Protein AF-A0A419YEW8-F1 (afdb_monomer_lite)

Foldseek 3Di:
DDPVVLLVQLLVLLVVLCVLVVDDFDDDDDVVQVVVCVVPPCSVSVVSSVRSLVVSLVVLVVDLVSLQVSVPSLLSSLLSDLDLPSSLSSLVSNCSNPNLVVLLVVLLCQLQPNDLSSNLSSVSNVVNSDDPDPVSVVSSLVSLVVSLVPDPDPVSVVSSVD

Radius of gyration: 16.02 Å; chains: 1; bounding box: 34×42×38 Å

Secondary structure (DSSP, 8-state):
--HHHHHHHHHHHHHHHHHHTT--------HHHHHHHTTSTTHHHHHHHHHHHHHHHHHHHH-HHHHHHTHHHHHHHHTT---SSTHHHHHHHHHHHH-HHHHHHHHHHHHHH--HHHHHHHHHHHTTS----HHHHHHHHHHHHHHHHH---HHHHHHHH-

pLDDT: mean 94.69, std 4.28, range [69.0, 98.62]

Sequence (162 aa):
MEQGARLDAQEAALDALLAGLGVEVDVPADERVTRLAEHAPGYEQYHRIGHKRQAAYRLLLADRAVARAHYGPALEALLADDDPSSPRWLVQALLAAGGRRRLQEELVAAVEDGGPLRQVCAVGAWRWADAPYGDLADRFLVARREAARRSGDAWARDRLAD

Structure (mmCIF, N/CA/C/O backbone):
data_AF-A0A419YEW8-F1
#
_entry.id   AF-A0A419YEW8-F1
#
loop_
_atom_site.group_PDB
_atom_site.id
_atom_site.type_symbol
_atom_site.label_atom_id
_atom_site.label_alt_id
_atom_site.label_comp_id
_atom_site.label_asym_id
_atom_site.label_entity_id
_atom_site.label_seq_id
_atom_site.pdbx_PDB_ins_code
_atom_site.Cartn_x
_atom_site.Cartn_y
_atom_site.Cartn_z
_atom_site.occupancy
_atom_site.B_iso_or_equiv
_atom_site.auth_seq_id
_atom_site.auth_comp_id
_atom_site.auth_asym_id
_atom_site.auth_atom_id
_atom_site.pdbx_PDB_model_num
ATOM 1 N N . MET A 1 1 ? 10.386 7.968 -11.467 1.00 87.81 1 MET A N 1
ATOM 2 C CA . MET A 1 1 ? 9.382 8.631 -10.613 1.00 87.81 1 MET A CA 1
ATOM 3 C C . MET A 1 1 ? 10.116 9.329 -9.486 1.00 87.81 1 MET A C 1
ATOM 5 O O . MET A 1 1 ? 11.055 8.750 -8.947 1.00 87.81 1 MET A O 1
ATOM 9 N N . GLU A 1 2 ? 9.743 10.559 -9.150 1.00 92.56 2 GLU A N 1
ATOM 10 C CA . GLU A 1 2 ? 10.393 11.319 -8.076 1.00 92.56 2 GLU A CA 1
ATOM 11 C C . GLU A 1 2 ? 9.962 10.823 -6.692 1.00 92.56 2 GLU A C 1
ATOM 13 O O . GLU A 1 2 ? 8.865 10.292 -6.534 1.00 92.56 2 GLU A O 1
ATOM 18 N N . GLN A 1 3 ? 10.826 10.974 -5.685 1.00 92.44 3 GLN A N 1
ATOM 19 C CA . GLN A 1 3 ? 10.541 10.516 -4.320 1.00 92.44 3 GLN A CA 1
ATOM 20 C C . GLN A 1 3 ? 9.331 11.224 -3.702 1.00 92.44 3 GLN A C 1
ATOM 22 O O . GLN A 1 3 ? 8.507 10.549 -3.093 1.00 92.44 3 GLN A O 1
ATOM 27 N N . GLY A 1 4 ? 9.198 12.541 -3.895 1.00 94.44 4 GLY A N 1
ATOM 28 C CA . GLY A 1 4 ? 8.056 13.308 -3.383 1.00 94.44 4 GLY A CA 1
ATOM 29 C C . GLY A 1 4 ? 6.723 12.754 -3.888 1.00 94.44 4 GLY A C 1
ATOM 30 O O . GLY A 1 4 ? 5.869 12.403 -3.089 1.00 94.44 4 GLY A O 1
ATOM 31 N N . ALA A 1 5 ? 6.610 12.510 -5.198 1.00 95.25 5 ALA A N 1
ATOM 32 C CA . ALA A 1 5 ? 5.402 11.936 -5.792 1.00 95.25 5 ALA A CA 1
ATOM 33 C C . ALA A 1 5 ? 5.030 10.552 -5.223 1.00 95.25 5 ALA A C 1
ATOM 35 O O . ALA A 1 5 ? 3.850 10.209 -5.155 1.00 95.25 5 ALA A O 1
ATOM 36 N N . ARG A 1 6 ? 6.020 9.746 -4.811 1.00 96.06 6 ARG A N 1
ATOM 37 C CA . ARG A 1 6 ? 5.764 8.453 -4.154 1.00 96.06 6 ARG A CA 1
ATOM 38 C C . ARG A 1 6 ? 5.244 8.637 -2.734 1.00 96.06 6 ARG A C 1
ATOM 40 O O . ARG A 1 6 ? 4.259 7.998 -2.377 1.00 96.06 6 ARG A O 1
ATOM 47 N N . LEU A 1 7 ? 5.860 9.533 -1.960 1.00 96.44 7 LEU A N 1
ATOM 48 C CA . LEU A 1 7 ? 5.399 9.861 -0.610 1.00 96.44 7 LEU A CA 1
ATOM 49 C C . LEU A 1 7 ? 3.985 10.458 -0.632 1.00 96.44 7 LEU A C 1
ATOM 51 O O . LEU A 1 7 ? 3.157 10.061 0.182 1.00 96.44 7 LEU A O 1
ATOM 55 N N . ASP A 1 8 ? 3.675 11.322 -1.600 1.00 97.69 8 ASP A N 1
ATOM 56 C CA . ASP A 1 8 ? 2.337 11.898 -1.769 1.00 97.69 8 ASP A CA 1
ATOM 57 C C . ASP A 1 8 ? 1.290 10.822 -2.074 1.00 97.69 8 ASP A C 1
ATOM 59 O O . ASP A 1 8 ? 0.230 10.785 -1.449 1.00 97.69 8 ASP A O 1
ATOM 63 N N . ALA A 1 9 ? 1.588 9.908 -3.005 1.00 97.50 9 ALA A N 1
ATOM 64 C CA . ALA A 1 9 ? 0.691 8.804 -3.341 1.00 97.50 9 ALA A CA 1
ATOM 65 C C . ALA A 1 9 ? 0.458 7.875 -2.140 1.00 97.50 9 ALA A C 1
ATOM 67 O O . ALA A 1 9 ? -0.670 7.449 -1.883 1.00 97.50 9 ALA A O 1
ATOM 68 N N . GLN A 1 10 ? 1.519 7.589 -1.388 1.00 97.50 10 GLN A N 1
ATOM 69 C CA . GLN A 1 10 ? 1.451 6.785 -0.180 1.00 97.50 10 GLN A CA 1
ATOM 70 C C . GLN A 1 10 ? 0.604 7.447 0.911 1.00 97.50 10 GLN A C 1
ATOM 72 O O . GLN A 1 10 ? -0.258 6.800 1.510 1.00 97.50 10 GLN A O 1
ATOM 77 N N . GLU A 1 11 ? 0.857 8.726 1.184 1.00 97.69 11 GLU A N 1
ATOM 78 C CA . GLU A 1 11 ? 0.130 9.486 2.193 1.00 97.69 11 GLU A CA 1
ATOM 79 C C . GLU A 1 11 ? -1.354 9.587 1.825 1.00 97.69 11 GLU A C 1
ATOM 81 O O . GLU A 1 11 ? -2.199 9.271 2.659 1.00 97.69 11 GLU A O 1
ATOM 86 N N . ALA A 1 12 ? -1.672 9.891 0.562 1.00 98.31 12 ALA A N 1
ATOM 87 C CA . ALA A 1 12 ? -3.046 9.967 0.074 1.00 98.31 12 ALA A CA 1
ATOM 88 C C . ALA A 1 12 ? -3.800 8.630 0.194 1.00 98.31 12 ALA A C 1
ATOM 90 O O . ALA A 1 12 ? -4.969 8.609 0.585 1.00 98.31 12 ALA A O 1
ATOM 91 N N . ALA A 1 13 ? -3.148 7.503 -0.108 1.00 98.31 13 ALA A N 1
ATOM 92 C CA . ALA A 1 13 ? -3.770 6.186 0.021 1.00 98.31 13 ALA A CA 1
ATOM 93 C C . ALA A 1 13 ? -4.030 5.807 1.491 1.00 98.31 13 ALA A C 1
ATOM 95 O O . ALA A 1 13 ? -5.074 5.234 1.814 1.00 98.31 13 ALA A O 1
ATOM 96 N N . LEU A 1 14 ? -3.113 6.163 2.399 1.00 98.00 14 LEU A N 1
ATOM 97 C CA . LEU A 1 14 ? -3.313 5.988 3.839 1.00 98.00 14 LEU A CA 1
ATOM 98 C C . LEU A 1 14 ? -4.407 6.908 4.385 1.00 98.00 14 LEU A C 1
ATOM 100 O O . LEU A 1 14 ? -5.201 6.458 5.207 1.00 98.00 14 LEU A O 1
ATOM 104 N N . ASP A 1 15 ? -4.488 8.150 3.913 1.00 98.31 15 ASP A N 1
ATOM 105 C CA . ASP A 1 15 ? -5.542 9.089 4.302 1.00 98.31 15 ASP A CA 1
ATOM 106 C C . ASP A 1 15 ? -6.919 8.591 3.865 1.00 98.31 15 ASP A C 1
ATOM 108 O O . ASP A 1 15 ? -7.855 8.595 4.663 1.00 98.31 15 ASP A O 1
ATOM 112 N N . ALA A 1 16 ? -7.040 8.067 2.643 1.00 98.19 16 ALA A N 1
ATOM 113 C CA . ALA A 1 16 ? -8.278 7.452 2.171 1.00 98.19 16 ALA A CA 1
ATOM 114 C C . ALA A 1 16 ? -8.681 6.230 3.018 1.00 98.19 16 ALA A C 1
ATOM 116 O O . ALA A 1 16 ? -9.854 6.069 3.364 1.00 98.19 16 ALA A O 1
ATOM 117 N N . LEU A 1 17 ? -7.715 5.380 3.389 1.00 98.31 17 LEU A N 1
ATOM 118 C CA . LEU A 1 17 ? -7.956 4.238 4.273 1.00 98.31 17 LEU A CA 1
ATOM 119 C C . LEU A 1 17 ? -8.409 4.687 5.670 1.00 98.31 17 LEU A C 1
ATOM 121 O O . LEU A 1 17 ? -9.400 4.172 6.182 1.00 98.31 17 LEU A O 1
ATOM 125 N N . LEU A 1 18 ? -7.708 5.640 6.283 1.00 98.19 18 LEU A N 1
ATOM 126 C CA . LEU A 1 18 ? -8.018 6.143 7.623 1.00 98.19 18 LEU A CA 1
ATOM 127 C C . LEU A 1 18 ? -9.363 6.871 7.667 1.00 98.19 18 LEU A C 1
ATOM 129 O O . LEU A 1 18 ? -10.132 6.655 8.602 1.00 98.19 18 LEU A O 1
ATOM 133 N N . ALA A 1 19 ? -9.693 7.640 6.628 1.00 97.88 19 ALA A N 1
ATOM 134 C CA . ALA A 1 19 ? -11.009 8.249 6.473 1.00 97.88 19 ALA A CA 1
ATOM 135 C C . ALA A 1 19 ? -12.116 7.185 6.404 1.00 97.88 19 ALA A C 1
ATOM 137 O O . ALA A 1 19 ? -13.130 7.312 7.088 1.00 97.88 19 ALA A O 1
ATOM 138 N N . GLY A 1 20 ? -11.904 6.099 5.649 1.00 97.19 20 GLY A N 1
ATOM 139 C CA . GLY A 1 20 ? -12.829 4.960 5.616 1.00 97.19 20 GLY A CA 1
ATOM 140 C C . GLY A 1 20 ? -12.987 4.275 6.978 1.00 97.19 20 GLY A C 1
ATOM 141 O O . GLY A 1 20 ? -14.092 3.902 7.361 1.00 97.19 20 GLY A O 1
ATOM 142 N N . LEU A 1 21 ? -11.898 4.183 7.745 1.00 96.62 21 LEU A N 1
ATOM 143 C CA . LEU A 1 21 ? -11.895 3.655 9.112 1.00 96.62 21 LEU A CA 1
ATOM 144 C C . LEU A 1 21 ? -12.473 4.634 10.152 1.00 96.62 21 LEU A C 1
ATOM 146 O O . LEU A 1 21 ? -12.622 4.249 11.311 1.00 96.62 21 LEU A O 1
ATOM 150 N N . GLY A 1 22 ? -12.788 5.875 9.766 1.00 96.50 22 GLY A N 1
ATOM 151 C CA . GLY A 1 22 ? -13.271 6.916 10.674 1.00 96.50 22 GLY A CA 1
ATOM 152 C C . GLY A 1 22 ? -12.226 7.358 11.701 1.00 96.50 22 GLY A C 1
ATOM 153 O O . GLY A 1 22 ? -12.579 7.639 12.845 1.00 96.50 22 GLY A O 1
ATOM 154 N N . VAL A 1 23 ? -10.943 7.368 11.324 1.00 95.38 23 VAL A N 1
ATOM 155 C CA . VAL A 1 23 ? -9.829 7.675 12.229 1.00 95.38 23 VAL A CA 1
ATOM 156 C C . VAL A 1 23 ? -9.062 8.900 11.777 1.00 95.38 23 VAL A C 1
ATOM 158 O O . VAL A 1 23 ? -8.547 8.963 10.664 1.00 95.38 23 VAL A O 1
ATOM 161 N N . GLU A 1 24 ? -8.919 9.838 12.703 1.00 93.25 24 GLU A N 1
ATOM 162 C CA . GLU A 1 24 ? -8.023 10.978 12.577 1.00 93.25 24 GLU A CA 1
ATOM 163 C C . GLU A 1 24 ? -6.704 10.661 13.285 1.00 93.25 24 GLU A C 1
ATOM 165 O O . GLU A 1 24 ? -6.685 10.159 14.412 1.00 93.25 24 GLU A O 1
ATOM 170 N N . VAL A 1 25 ? -5.588 10.924 12.607 1.00 91.56 25 VAL A N 1
ATOM 171 C CA . VAL A 1 25 ? -4.247 10.706 13.154 1.00 91.56 25 VAL A CA 1
ATOM 172 C C . VAL A 1 25 ? -3.631 12.058 13.455 1.00 91.56 25 VAL A C 1
ATOM 174 O O . VAL A 1 25 ? -3.216 12.773 12.545 1.00 91.56 25 VAL A O 1
ATOM 177 N N . ASP A 1 26 ? -3.552 12.379 14.740 1.00 90.44 26 ASP A N 1
ATOM 178 C CA . ASP A 1 26 ? -2.757 13.503 15.215 1.00 90.44 26 ASP A CA 1
ATOM 179 C C . ASP A 1 26 ? -1.280 13.092 15.269 1.00 90.44 26 ASP A C 1
ATOM 181 O O . ASP A 1 26 ? -0.927 12.072 15.872 1.00 90.44 26 ASP A O 1
ATOM 185 N N . VAL A 1 27 ? -0.418 13.861 14.602 1.00 88.25 27 VAL A N 1
ATOM 186 C CA . VAL A 1 27 ? 1.032 13.656 14.628 1.00 88.25 27 VAL A CA 1
ATOM 187 C C . VAL A 1 27 ? 1.647 14.819 15.399 1.00 88.25 27 VAL A C 1
ATOM 189 O O . VAL A 1 27 ? 1.755 15.916 14.847 1.00 88.25 27 VAL A O 1
ATOM 192 N N . PRO A 1 28 ? 2.077 14.598 16.654 1.00 85.31 28 PRO A N 1
ATOM 193 C CA . PRO A 1 28 ? 2.675 15.651 17.456 1.00 85.31 28 PRO A CA 1
ATOM 194 C C . PRO A 1 28 ? 3.915 16.238 16.781 1.00 85.31 28 PRO A C 1
ATOM 196 O O . PRO A 1 28 ? 4.714 15.511 16.181 1.00 85.31 28 PRO A O 1
ATOM 199 N N . ALA A 1 29 ? 4.110 17.546 16.942 1.00 86.62 29 ALA A N 1
ATOM 200 C CA . ALA A 1 29 ? 5.358 18.191 16.561 1.00 86.62 29 ALA A CA 1
ATOM 201 C C . ALA A 1 29 ? 6.529 17.578 17.353 1.00 86.62 29 ALA A C 1
ATOM 203 O O . ALA A 1 29 ? 6.477 17.484 18.581 1.00 86.62 29 ALA A O 1
ATOM 204 N N . ASP A 1 30 ? 7.589 17.169 16.653 1.00 90.00 30 ASP A N 1
ATOM 205 C CA . ASP A 1 30 ? 8.799 16.594 17.251 1.00 90.00 30 ASP A CA 1
ATOM 206 C C . ASP A 1 30 ? 10.031 17.335 16.715 1.00 90.00 30 ASP A C 1
ATOM 208 O O . ASP A 1 30 ? 10.369 17.243 15.535 1.00 90.00 30 ASP A O 1
ATOM 212 N N . GLU A 1 31 ? 10.739 18.046 17.595 1.00 91.81 31 GLU A N 1
ATOM 213 C CA . GLU A 1 31 ? 11.946 18.810 17.247 1.00 91.81 31 GLU A CA 1
ATOM 214 C C . GLU A 1 31 ? 13.054 17.946 16.625 1.00 91.81 31 GLU A C 1
ATOM 216 O O . GLU A 1 31 ? 13.914 18.444 15.895 1.00 91.81 31 GLU A O 1
ATOM 221 N N . ARG A 1 32 ? 13.081 16.636 16.906 1.00 91.94 32 ARG A N 1
ATOM 222 C CA . ARG A 1 32 ? 14.022 15.711 16.257 1.00 91.94 32 ARG A CA 1
ATOM 223 C C . ARG A 1 32 ? 13.648 15.493 14.798 1.00 91.94 32 ARG A C 1
ATOM 225 O O . ARG A 1 32 ? 14.544 15.412 13.965 1.00 91.94 32 ARG A O 1
ATOM 232 N N . VAL A 1 33 ? 12.353 15.425 14.493 1.00 92.00 33 VAL A N 1
ATOM 233 C CA . VAL A 1 33 ? 11.853 15.306 13.118 1.00 92.00 33 VAL A CA 1
ATOM 234 C C . VAL A 1 33 ? 12.162 16.581 12.345 1.00 92.00 33 VAL A C 1
ATOM 236 O O . VAL A 1 33 ? 12.694 16.482 11.243 1.00 92.00 33 VAL A O 1
ATOM 239 N N . THR A 1 34 ? 11.939 17.755 12.946 1.00 90.00 34 THR A N 1
ATOM 240 C CA . THR A 1 34 ? 12.301 19.047 12.341 1.00 90.00 34 THR A CA 1
ATOM 241 C C . THR A 1 34 ? 13.787 19.101 11.990 1.00 90.00 34 THR A C 1
ATOM 243 O O . THR A 1 34 ? 14.134 19.369 10.845 1.00 90.00 34 THR A O 1
ATOM 246 N N . ARG A 1 35 ? 14.671 18.751 12.935 1.00 91.50 35 ARG A N 1
ATOM 247 C CA . ARG A 1 35 ? 16.124 18.721 12.688 1.00 91.50 35 ARG A CA 1
ATOM 248 C C . ARG A 1 35 ? 16.533 17.715 11.614 1.00 91.50 35 ARG A C 1
ATOM 250 O O . ARG A 1 35 ? 17.433 17.980 10.829 1.00 91.50 35 ARG A O 1
ATOM 257 N N . LEU A 1 36 ? 15.897 16.547 11.561 1.00 92.50 36 LEU A N 1
ATOM 258 C CA . LEU A 1 36 ? 16.200 15.554 10.526 1.00 92.50 36 LEU A CA 1
ATOM 259 C C . LEU A 1 36 ? 15.707 15.992 9.142 1.00 92.50 36 LEU A C 1
ATOM 261 O O . LEU A 1 36 ? 16.369 15.697 8.148 1.00 92.50 36 LEU A O 1
ATOM 265 N N . ALA A 1 37 ? 14.602 16.734 9.069 1.00 91.62 37 ALA A N 1
ATOM 266 C CA . ALA A 1 37 ? 14.087 17.277 7.815 1.00 91.62 37 ALA A CA 1
ATOM 267 C C . ALA A 1 37 ? 15.049 18.288 7.162 1.00 91.62 37 ALA A C 1
ATOM 269 O O . ALA A 1 37 ? 15.084 18.374 5.936 1.00 91.62 37 ALA A O 1
ATOM 270 N N . GLU A 1 38 ? 15.886 18.981 7.945 1.00 91.31 38 GLU A N 1
ATOM 271 C CA . GLU A 1 38 ? 16.941 19.874 7.429 1.00 91.31 38 GLU A CA 1
ATOM 272 C C . GLU A 1 38 ? 18.007 19.126 6.609 1.00 91.31 38 GLU A C 1
ATOM 274 O O . GLU A 1 38 ? 18.634 19.699 5.719 1.00 91.31 38 GLU A O 1
ATOM 279 N N . HIS A 1 39 ? 18.207 17.835 6.889 1.00 92.25 39 HIS A N 1
ATOM 280 C CA . HIS A 1 39 ? 19.225 17.001 6.245 1.00 92.25 39 HIS A CA 1
ATOM 281 C C . HIS A 1 39 ? 18.647 15.958 5.283 1.00 92.25 39 HIS A C 1
ATOM 283 O O . HIS A 1 39 ? 19.379 15.407 4.460 1.00 92.25 39 HIS A O 1
ATOM 289 N N . ALA A 1 40 ? 17.348 15.682 5.376 1.00 90.69 40 ALA A N 1
ATOM 290 C CA . ALA A 1 40 ? 16.648 14.701 4.563 1.00 90.69 40 ALA A CA 1
ATOM 291 C C . ALA A 1 40 ? 15.294 15.272 4.104 1.00 90.69 40 ALA A C 1
ATOM 293 O O . ALA A 1 40 ? 14.289 15.139 4.812 1.00 90.69 40 ALA A O 1
ATOM 294 N N . PRO A 1 41 ? 15.241 15.895 2.911 1.00 88.38 41 PRO A N 1
ATOM 295 C CA . PRO A 1 41 ? 13.992 16.380 2.337 1.00 88.38 41 PRO A CA 1
ATOM 296 C C . PRO A 1 41 ? 12.922 15.279 2.299 1.00 88.38 41 PRO A C 1
ATOM 298 O O . PRO A 1 41 ? 13.186 14.154 1.875 1.00 88.38 41 PRO A O 1
ATOM 301 N N . GLY A 1 42 ? 11.714 15.597 2.771 1.00 91.19 42 GLY A N 1
ATOM 302 C CA . GLY A 1 42 ? 10.593 14.651 2.858 1.00 91.19 42 GLY A CA 1
ATOM 303 C C . GLY A 1 42 ? 10.562 13.783 4.124 1.00 91.19 42 GLY A C 1
ATOM 304 O O . GLY A 1 42 ? 9.612 13.022 4.305 1.00 91.19 42 GLY A O 1
ATOM 305 N N . TYR A 1 43 ? 11.538 13.901 5.034 1.00 93.25 43 TYR A N 1
ATOM 306 C CA . TYR A 1 43 ? 11.566 13.098 6.265 1.00 93.25 43 TYR A CA 1
ATOM 307 C C . TYR A 1 43 ? 10.340 13.317 7.161 1.00 93.25 43 TYR A C 1
ATOM 309 O O . TYR A 1 43 ? 9.804 12.360 7.716 1.00 93.25 43 TYR A O 1
ATOM 317 N N . GLU A 1 44 ? 9.857 14.556 7.275 1.00 93.94 44 GLU A N 1
ATOM 318 C CA . GLU A 1 44 ? 8.657 14.861 8.059 1.00 93.94 44 GLU A CA 1
ATOM 319 C C . GLU A 1 44 ? 7.426 14.114 7.521 1.00 93.94 44 GLU A C 1
ATOM 321 O O . GLU A 1 44 ? 6.697 13.478 8.282 1.00 93.94 44 GLU A O 1
ATOM 326 N N . GLN A 1 45 ? 7.242 14.116 6.198 1.00 95.44 45 GLN A N 1
ATOM 327 C CA . GLN A 1 45 ? 6.165 13.387 5.532 1.00 95.44 45 GLN A CA 1
ATOM 328 C C . GLN A 1 45 ? 6.298 11.878 5.742 1.00 95.44 45 GLN A C 1
ATOM 330 O O . GLN A 1 45 ? 5.340 11.224 6.149 1.00 95.44 45 GLN A O 1
ATOM 335 N N . TYR A 1 46 ? 7.499 11.330 5.548 1.00 94.50 46 TYR A N 1
ATOM 336 C CA . TYR A 1 46 ? 7.786 9.923 5.822 1.00 94.50 46 TYR A CA 1
ATOM 337 C C . TYR A 1 46 ? 7.455 9.534 7.276 1.00 94.50 46 TYR A C 1
ATOM 339 O O . TYR A 1 46 ? 6.857 8.485 7.529 1.00 94.50 46 TYR A O 1
ATOM 347 N N . HIS A 1 47 ? 7.777 10.396 8.244 1.00 94.31 47 HIS A N 1
ATOM 348 C CA . HIS A 1 47 ? 7.438 10.176 9.648 1.00 94.31 47 HIS A CA 1
ATOM 349 C C . HIS A 1 47 ? 5.917 10.183 9.883 1.00 94.31 47 HIS A C 1
ATOM 351 O O . HIS A 1 47 ? 5.403 9.272 10.539 1.00 94.31 47 HIS A O 1
ATOM 357 N N . ARG A 1 48 ? 5.174 11.141 9.304 1.00 95.81 48 ARG A N 1
ATOM 358 C CA . ARG A 1 48 ? 3.697 11.169 9.367 1.00 95.81 48 ARG A CA 1
ATOM 359 C C . ARG A 1 48 ? 3.069 9.916 8.754 1.00 95.81 48 ARG A C 1
ATOM 361 O O . ARG A 1 48 ? 2.204 9.303 9.380 1.00 95.81 48 ARG A O 1
ATOM 368 N N . ILE A 1 49 ? 3.544 9.488 7.583 1.00 96.44 49 ILE A N 1
ATOM 369 C CA . ILE A 1 49 ? 3.154 8.225 6.934 1.00 96.44 49 ILE A CA 1
ATOM 370 C C . ILE A 1 49 ? 3.356 7.043 7.892 1.00 96.44 49 ILE A C 1
ATOM 372 O O . ILE A 1 49 ? 2.483 6.183 8.019 1.00 96.44 49 ILE A O 1
ATOM 376 N N . GLY A 1 50 ? 4.477 7.020 8.621 1.00 94.88 50 GLY A N 1
ATOM 377 C CA . GLY A 1 50 ? 4.757 6.025 9.655 1.00 94.88 50 GLY A CA 1
ATOM 378 C C . GLY A 1 50 ? 3.656 5.922 10.718 1.00 94.88 50 GLY A C 1
ATOM 379 O O . GLY A 1 50 ? 3.201 4.813 11.014 1.00 94.88 50 GLY A O 1
ATOM 380 N N . HIS A 1 51 ? 3.192 7.057 11.249 1.00 95.31 51 HIS A N 1
ATOM 381 C CA . HIS A 1 51 ? 2.091 7.110 12.225 1.00 95.31 51 HIS A CA 1
ATOM 382 C C . HIS A 1 51 ? 0.763 6.652 11.625 1.00 95.31 51 HIS A C 1
ATOM 384 O O . HIS A 1 51 ? 0.101 5.783 12.197 1.00 95.31 51 HIS A O 1
ATOM 390 N N . LYS A 1 52 ? 0.415 7.159 10.436 1.00 97.00 52 LYS A N 1
ATOM 391 C CA . LYS A 1 52 ? -0.805 6.783 9.703 1.00 97.00 52 LYS A CA 1
ATOM 392 C C . LYS A 1 52 ? -0.882 5.274 9.469 1.00 97.00 52 LYS A C 1
ATOM 394 O O . LYS A 1 52 ? -1.889 4.631 9.769 1.00 97.00 52 LYS A O 1
ATOM 399 N N . ARG A 1 53 ? 0.227 4.680 9.027 1.00 96.12 53 ARG A N 1
ATOM 400 C CA . ARG A 1 53 ? 0.343 3.237 8.803 1.00 96.12 53 ARG A CA 1
ATOM 401 C C . ARG A 1 53 ? 0.154 2.434 10.087 1.00 96.12 53 ARG A C 1
ATOM 403 O O . ARG A 1 53 ? -0.562 1.434 10.082 1.00 96.12 53 ARG A O 1
ATOM 410 N N . GLN A 1 54 ? 0.783 2.851 11.188 1.00 94.81 54 GLN A N 1
ATOM 411 C CA . GLN A 1 54 ? 0.627 2.172 12.477 1.00 94.81 54 GLN A CA 1
ATOM 412 C C . GLN A 1 54 ? -0.814 2.244 12.992 1.00 94.81 54 GLN A C 1
ATOM 414 O O . GLN A 1 54 ? -1.318 1.241 13.500 1.00 94.81 54 GLN A O 1
ATOM 419 N N . ALA A 1 55 ? -1.477 3.395 12.848 1.00 96.00 55 ALA A N 1
ATOM 420 C CA . ALA A 1 55 ? -2.877 3.563 13.224 1.00 96.00 55 ALA A CA 1
ATOM 421 C C . ALA A 1 55 ? -3.786 2.620 12.420 1.00 96.00 55 ALA A C 1
ATOM 423 O O . ALA A 1 55 ? -4.520 1.827 13.014 1.00 96.00 55 ALA A O 1
ATOM 424 N N . ALA A 1 56 ? -3.657 2.622 11.089 1.00 96.94 56 ALA A N 1
ATOM 425 C CA . ALA A 1 56 ? -4.418 1.734 10.212 1.00 96.94 56 ALA A CA 1
ATOM 426 C C . ALA A 1 56 ? -4.181 0.251 10.548 1.00 96.94 56 ALA A C 1
ATOM 428 O O . ALA A 1 56 ? -5.132 -0.510 10.720 1.00 96.94 56 ALA A O 1
ATOM 429 N N . TYR A 1 57 ? -2.918 -0.160 10.712 1.00 95.31 57 TYR A N 1
ATOM 430 C CA . TYR A 1 57 ? -2.568 -1.542 11.048 1.00 95.31 57 TYR A CA 1
ATOM 431 C C . TYR A 1 57 ? -3.206 -2.012 12.360 1.00 95.31 57 TYR A C 1
ATOM 433 O O . TYR A 1 57 ? -3.784 -3.097 12.396 1.00 95.31 57 TYR A O 1
ATOM 441 N N . ARG A 1 58 ? -3.133 -1.207 13.430 1.00 95.12 58 ARG A N 1
ATOM 442 C CA . ARG A 1 58 ? -3.704 -1.576 14.737 1.00 95.12 58 ARG A CA 1
ATOM 443 C C . ARG A 1 58 ? -5.205 -1.846 14.644 1.00 95.12 58 ARG A C 1
ATOM 445 O O . ARG A 1 58 ? -5.672 -2.820 15.224 1.00 95.12 58 ARG A O 1
ATOM 452 N N . LEU A 1 59 ? -5.935 -1.024 13.894 1.00 95.81 59 LEU A N 1
ATOM 453 C CA . LEU A 1 59 ? -7.384 -1.163 13.721 1.00 95.81 59 LEU A CA 1
ATOM 454 C C . LEU A 1 59 ? -7.743 -2.386 12.880 1.00 95.81 59 LEU A C 1
ATOM 456 O O . LEU A 1 59 ? -8.570 -3.197 13.289 1.00 95.81 59 LEU A O 1
ATOM 460 N N . LEU A 1 60 ? -7.082 -2.546 11.730 1.00 96.75 60 LEU A N 1
ATOM 461 C CA . LEU A 1 60 ? -7.322 -3.677 10.835 1.00 96.75 60 LEU A CA 1
ATOM 462 C C . LEU A 1 60 ? -6.975 -5.016 11.505 1.00 96.75 60 LEU A C 1
ATOM 464 O O . LEU A 1 60 ? -7.637 -6.021 11.263 1.00 96.75 60 LEU A O 1
ATOM 468 N N . LEU A 1 61 ? -5.949 -5.050 12.359 1.00 93.88 61 LEU A N 1
ATOM 469 C CA . LEU A 1 61 ? -5.582 -6.261 13.089 1.00 93.88 61 LEU A CA 1
ATOM 470 C C . LEU A 1 61 ? -6.548 -6.570 14.243 1.00 93.88 61 LEU A C 1
ATOM 472 O O . LEU A 1 61 ? -6.798 -7.741 14.524 1.00 93.88 61 LEU A O 1
ATOM 476 N N . ALA A 1 62 ? -7.069 -5.540 14.915 1.00 94.75 62 ALA A N 1
ATOM 477 C CA . ALA A 1 62 ? -7.959 -5.706 16.061 1.00 94.75 62 ALA A CA 1
ATOM 478 C C . ALA A 1 62 ? -9.321 -6.302 15.674 1.00 94.75 62 ALA A C 1
ATOM 480 O O . ALA A 1 62 ? -9.900 -7.044 16.468 1.00 94.75 62 ALA A O 1
ATOM 481 N N . ASP A 1 63 ? -9.819 -6.016 14.466 1.00 94.12 63 ASP A N 1
ATOM 482 C CA . ASP A 1 63 ? -11.111 -6.513 13.997 1.00 94.12 63 ASP A CA 1
ATOM 483 C C . ASP A 1 63 ? -11.060 -7.021 12.546 1.00 94.12 63 ASP A C 1
ATOM 485 O O . ASP A 1 63 ? -10.964 -6.277 11.565 1.00 94.12 63 ASP A O 1
ATOM 489 N N . ARG A 1 64 ? -11.218 -8.340 12.402 1.00 93.25 64 ARG A N 1
ATOM 490 C CA . ARG A 1 64 ? -11.256 -9.017 11.103 1.00 93.25 64 ARG A CA 1
ATOM 491 C C . ARG A 1 64 ? -12.429 -8.567 10.226 1.00 93.25 64 ARG A C 1
ATOM 493 O O . ARG A 1 64 ? -12.298 -8.586 9.001 1.00 93.25 64 ARG A O 1
ATOM 500 N N . ALA A 1 65 ? -13.579 -8.225 10.804 1.00 95.56 65 ALA A N 1
ATOM 501 C CA . ALA A 1 65 ? -14.730 -7.738 10.049 1.00 95.56 65 ALA A CA 1
ATOM 502 C C . ALA A 1 65 ? -14.435 -6.359 9.448 1.00 95.56 65 ALA A C 1
ATOM 504 O O . ALA A 1 65 ? -14.688 -6.154 8.260 1.00 95.56 65 ALA A O 1
ATOM 505 N N . VAL A 1 66 ? -13.798 -5.471 10.219 1.00 96.69 66 VAL A N 1
ATOM 506 C CA . VAL A 1 66 ? -13.314 -4.170 9.729 1.00 96.69 66 VAL A CA 1
ATOM 507 C C . VAL A 1 66 ? -12.308 -4.362 8.598 1.00 96.69 66 VAL A C 1
ATOM 509 O O . VAL A 1 66 ? -12.466 -3.752 7.540 1.00 96.69 66 VAL A O 1
ATOM 512 N N . ALA A 1 67 ? -11.330 -5.257 8.762 1.00 96.38 67 ALA A N 1
ATOM 513 C CA . ALA A 1 67 ? -10.342 -5.527 7.719 1.00 96.38 67 ALA A CA 1
ATOM 514 C C . ALA A 1 67 ? -10.948 -6.112 6.436 1.00 96.38 67 ALA A C 1
ATOM 516 O O . ALA A 1 67 ? -10.472 -5.831 5.338 1.00 96.38 67 ALA A O 1
ATOM 517 N N . ARG A 1 68 ? -12.021 -6.902 6.545 1.00 97.00 68 ARG A N 1
ATOM 518 C CA . ARG A 1 68 ? -12.771 -7.389 5.377 1.00 97.00 68 ARG A CA 1
ATOM 519 C C . ARG A 1 68 ? -13.547 -6.277 4.687 1.00 97.00 68 ARG A C 1
ATOM 521 O O . ARG A 1 68 ? -13.488 -6.192 3.463 1.00 97.00 68 ARG A O 1
ATOM 528 N N . ALA A 1 69 ? -14.248 -5.443 5.453 1.00 97.94 69 ALA A N 1
ATOM 529 C CA . ALA A 1 69 ? -15.016 -4.321 4.919 1.00 97.94 69 ALA A CA 1
ATOM 530 C C . ALA A 1 69 ? -14.115 -3.303 4.197 1.00 97.94 69 ALA A C 1
ATOM 532 O O . ALA A 1 69 ? -14.507 -2.753 3.173 1.00 97.94 69 ALA A O 1
ATOM 533 N N . HIS A 1 70 ? -12.882 -3.130 4.678 1.00 98.31 70 HIS A N 1
ATOM 534 C CA . HIS A 1 70 ? -11.902 -2.187 4.133 1.00 98.31 70 HIS A CA 1
ATOM 535 C C . HIS A 1 70 ? -10.784 -2.866 3.335 1.00 98.31 70 HIS A C 1
ATOM 537 O O . HIS A 1 70 ? -9.724 -2.273 3.144 1.00 98.31 70 HIS A O 1
ATOM 543 N N . TYR A 1 71 ? -11.002 -4.091 2.840 1.00 98.38 71 TYR A N 1
ATOM 544 C CA . TYR A 1 71 ? -9.972 -4.832 2.105 1.00 98.38 71 TYR A CA 1
ATOM 545 C C . TYR A 1 71 ? -9.460 -4.051 0.888 1.00 98.38 71 TYR A C 1
ATOM 547 O O . TYR A 1 71 ? -8.255 -3.960 0.690 1.00 98.38 71 TYR A O 1
ATOM 555 N N . GLY A 1 72 ? -10.366 -3.464 0.095 1.00 98.25 72 GLY A N 1
ATOM 556 C CA . GLY A 1 72 ? -10.010 -2.662 -1.081 1.00 98.25 72 GLY A CA 1
ATOM 557 C C . GLY A 1 72 ? -9.129 -1.459 -0.721 1.00 98.25 72 GLY A C 1
ATOM 558 O O . GLY A 1 72 ? -7.989 -1.409 -1.168 1.00 98.25 72 GLY A O 1
ATOM 559 N N . PRO A 1 73 ? -9.588 -0.536 0.144 1.00 98.38 73 PRO A N 1
ATOM 560 C CA . PRO A 1 73 ? -8.764 0.582 0.607 1.00 98.38 73 PRO A CA 1
ATOM 561 C C . PRO A 1 73 ? -7.424 0.164 1.237 1.00 98.38 73 PRO A C 1
ATOM 563 O O . PRO A 1 73 ? -6.404 0.806 1.002 1.00 98.38 73 PRO A O 1
ATOM 566 N N . ALA A 1 74 ? -7.392 -0.934 2.000 1.00 98.25 74 ALA A N 1
ATOM 567 C CA . ALA A 1 74 ? -6.153 -1.448 2.584 1.00 98.25 74 ALA A CA 1
ATOM 568 C C . ALA A 1 74 ? -5.188 -2.017 1.528 1.00 98.25 74 ALA A C 1
ATOM 570 O O . ALA A 1 74 ? -3.973 -1.871 1.666 1.00 98.25 74 ALA A O 1
ATOM 571 N N . LEU A 1 75 ? -5.714 -2.633 0.465 1.00 98.62 75 LEU A N 1
ATOM 572 C CA . LEU A 1 75 ? -4.933 -3.067 -0.690 1.00 98.62 75 LEU A CA 1
ATOM 573 C C . LEU A 1 75 ? -4.377 -1.867 -1.468 1.00 98.62 75 LEU A C 1
ATOM 575 O O . LEU A 1 75 ? -3.206 -1.885 -1.832 1.00 98.62 75 LEU A O 1
ATOM 579 N N . GLU A 1 76 ? -5.162 -0.808 -1.669 1.00 98.56 76 GLU A N 1
ATOM 580 C CA . GLU A 1 76 ? -4.681 0.424 -2.311 1.00 98.56 76 GLU A CA 1
ATOM 581 C C . GLU A 1 76 ? -3.548 1.079 -1.510 1.00 98.56 76 GLU A C 1
ATOM 583 O O . GLU A 1 76 ? -2.515 1.427 -2.080 1.00 98.56 76 GLU A O 1
ATOM 588 N N . ALA A 1 77 ? -3.682 1.157 -0.182 1.00 98.50 77 ALA A N 1
ATOM 589 C CA . ALA A 1 77 ? -2.616 1.647 0.691 1.00 98.50 77 ALA A CA 1
ATOM 590 C C . ALA A 1 77 ? -1.349 0.777 0.620 1.00 98.50 77 ALA A C 1
ATOM 592 O O . ALA A 1 77 ? -0.241 1.307 0.567 1.00 98.50 77 ALA A O 1
ATOM 593 N N . LEU A 1 78 ? -1.493 -0.553 0.567 1.00 98.44 78 LEU A N 1
ATOM 594 C CA . LEU A 1 78 ? -0.367 -1.472 0.373 1.00 98.44 78 LEU A CA 1
ATOM 595 C C . LEU A 1 78 ? 0.324 -1.243 -0.979 1.00 98.44 78 LEU A C 1
ATOM 597 O O . LEU A 1 78 ? 1.549 -1.250 -1.061 1.00 98.44 78 LEU A O 1
ATOM 601 N N . LEU A 1 79 ? -0.455 -1.035 -2.037 1.00 98.56 79 LEU A N 1
ATOM 602 C CA . LEU A 1 79 ? 0.045 -0.858 -3.398 1.00 98.56 79 LEU A CA 1
ATOM 603 C C . LEU A 1 79 ? 0.562 0.561 -3.688 1.00 98.56 79 LEU A C 1
ATOM 605 O O . LEU A 1 79 ? 1.036 0.823 -4.793 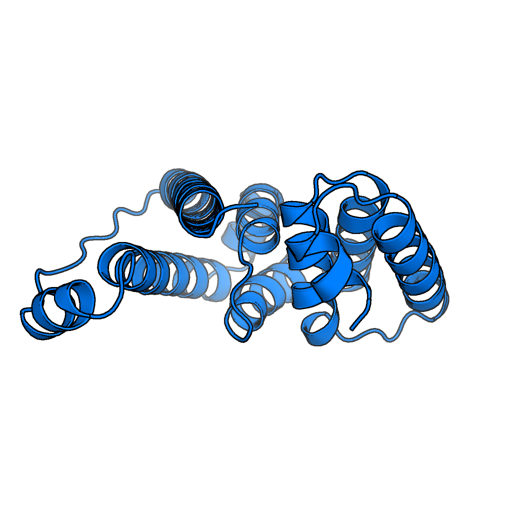1.00 98.56 79 LEU A O 1
ATOM 609 N N . ALA A 1 80 ? 0.535 1.441 -2.689 1.00 98.12 80 ALA A N 1
ATOM 610 C CA . ALA A 1 80 ? 1.206 2.735 -2.684 1.00 98.12 80 ALA A CA 1
ATOM 611 C C . ALA A 1 80 ? 2.406 2.788 -1.710 1.00 98.12 80 ALA A C 1
ATOM 613 O O . ALA A 1 80 ? 3.074 3.813 -1.643 1.00 98.12 80 ALA A O 1
ATOM 614 N N . ASP A 1 81 ? 2.708 1.709 -0.972 1.00 96.31 81 ASP A N 1
ATOM 615 C CA . ASP A 1 81 ? 3.782 1.662 0.034 1.00 96.31 81 ASP A CA 1
ATOM 616 C C . ASP A 1 81 ? 5.081 1.069 -0.541 1.00 96.31 81 ASP A C 1
ATOM 618 O O . ASP A 1 81 ? 5.258 -0.152 -0.573 1.00 96.31 81 ASP A O 1
ATOM 622 N N . ASP A 1 82 ? 6.002 1.931 -0.990 1.00 93.56 82 ASP A N 1
ATOM 623 C CA . ASP A 1 82 ? 7.304 1.515 -1.536 1.00 93.56 82 ASP A CA 1
ATOM 624 C C . ASP A 1 82 ? 8.388 1.309 -0.457 1.00 93.56 82 ASP A C 1
ATOM 626 O O . ASP A 1 82 ? 9.549 1.022 -0.786 1.00 93.56 82 ASP A O 1
ATOM 630 N N . ASP A 1 83 ? 8.024 1.405 0.831 1.00 92.75 83 ASP A N 1
ATOM 631 C CA . ASP A 1 83 ? 8.948 1.188 1.941 1.00 92.75 83 ASP A CA 1
ATOM 632 C C . ASP A 1 83 ? 9.436 -0.275 1.979 1.00 92.75 83 ASP A C 1
ATOM 634 O O . ASP A 1 83 ? 8.643 -1.217 1.872 1.00 92.75 83 ASP A O 1
ATOM 638 N N . PRO A 1 84 ? 10.736 -0.535 2.212 1.00 87.56 84 PRO A N 1
ATOM 639 C CA . PRO A 1 84 ? 11.260 -1.892 2.157 1.00 87.56 84 PRO A CA 1
ATOM 640 C C . PRO A 1 84 ? 10.812 -2.804 3.297 1.00 87.56 84 PRO A C 1
ATOM 642 O O . PRO A 1 84 ? 11.130 -3.984 3.246 1.00 87.56 84 PRO A O 1
ATOM 645 N N . SER A 1 85 ? 10.177 -2.331 4.365 1.00 88.50 85 SER A N 1
ATOM 646 C CA . SER A 1 85 ? 9.868 -3.159 5.545 1.00 88.50 85 SER A CA 1
ATOM 647 C C . SER A 1 85 ? 8.409 -3.081 5.980 1.00 88.50 85 SER A C 1
ATOM 649 O O . SER A 1 85 ? 7.886 -4.023 6.576 1.00 88.50 85 SER A O 1
ATOM 651 N N . SER A 1 86 ? 7.740 -1.989 5.646 1.00 87.69 86 SER A N 1
ATOM 652 C CA . SER A 1 86 ? 6.394 -1.665 6.090 1.00 87.69 86 SER A CA 1
ATOM 653 C C . SER A 1 86 ? 5.257 -2.465 5.441 1.00 87.69 86 SER A C 1
ATOM 655 O O . SER A 1 86 ? 4.310 -2.785 6.170 1.00 87.69 86 SER A O 1
ATOM 657 N N . PRO A 1 87 ? 5.341 -2.900 4.162 1.00 90.38 87 PRO A N 1
ATOM 658 C CA . PRO A 1 87 ? 4.295 -3.697 3.516 1.00 90.38 87 PRO A CA 1
ATOM 659 C C . PRO A 1 87 ? 3.862 -4.932 4.313 1.00 90.38 87 PRO A C 1
ATOM 661 O O . PRO A 1 87 ? 2.705 -5.343 4.241 1.00 90.38 87 PRO A O 1
ATOM 664 N N . ARG A 1 88 ? 4.753 -5.496 5.144 1.00 94.06 88 ARG A N 1
ATOM 665 C CA . ARG A 1 88 ? 4.460 -6.660 5.994 1.00 94.06 88 ARG A CA 1
ATOM 666 C C . ARG A 1 88 ? 3.221 -6.480 6.875 1.00 94.06 88 ARG A C 1
ATOM 668 O O . ARG A 1 88 ? 2.512 -7.452 7.110 1.00 94.06 88 ARG A O 1
ATOM 675 N N . TRP A 1 89 ? 2.958 -5.267 7.364 1.00 93.19 89 TRP A N 1
ATOM 676 C CA . TRP A 1 89 ? 1.849 -5.000 8.286 1.00 93.19 89 TRP A CA 1
ATOM 677 C C . TRP A 1 89 ? 0.494 -5.057 7.579 1.00 93.19 89 TRP A C 1
ATOM 679 O O . TRP A 1 89 ? -0.411 -5.757 8.034 1.00 93.19 89 TRP A O 1
ATOM 689 N N . LEU A 1 90 ? 0.363 -4.378 6.436 1.00 96.25 90 LEU A N 1
ATOM 690 C CA . LEU A 1 90 ? -0.872 -4.407 5.649 1.00 96.25 90 LEU A CA 1
ATOM 691 C C . LEU A 1 90 ? -1.080 -5.768 4.978 1.00 96.25 90 LEU A C 1
ATOM 693 O O . LEU A 1 90 ? -2.205 -6.262 4.951 1.00 96.25 90 LEU A O 1
ATOM 697 N N . VAL A 1 91 ? -0.008 -6.437 4.537 1.00 96.94 91 VAL A N 1
ATOM 698 C CA . VAL A 1 91 ? -0.085 -7.822 4.049 1.00 96.94 91 VAL A CA 1
ATOM 699 C C . VAL A 1 91 ? -0.671 -8.746 5.116 1.00 96.94 91 VAL A C 1
ATOM 701 O O . VAL A 1 91 ? -1.604 -9.486 4.820 1.00 96.94 91 VAL A O 1
ATOM 704 N N . GLN A 1 92 ? -0.199 -8.684 6.366 1.00 94.88 92 GLN A N 1
ATOM 705 C CA . GLN A 1 92 ? -0.749 -9.505 7.453 1.00 94.88 92 GLN A CA 1
ATOM 706 C C . GLN A 1 92 ? -2.251 -9.265 7.670 1.00 94.88 92 GLN A C 1
ATOM 708 O O . GLN A 1 92 ? -3.012 -10.230 7.779 1.00 94.88 92 GLN A O 1
ATOM 713 N N . ALA A 1 93 ? -2.691 -8.004 7.671 1.00 95.44 93 ALA A N 1
ATOM 714 C CA . ALA A 1 93 ? -4.107 -7.664 7.795 1.00 95.44 93 ALA A CA 1
ATOM 715 C C . ALA A 1 93 ? -4.946 -8.214 6.623 1.00 95.44 93 ALA A C 1
ATOM 717 O O . ALA A 1 93 ? -5.989 -8.840 6.836 1.00 95.44 93 ALA A O 1
ATOM 718 N N . LEU A 1 94 ? -4.470 -8.055 5.385 1.00 97.06 94 LEU A N 1
ATOM 719 C CA . LEU A 1 94 ? -5.151 -8.540 4.180 1.00 97.06 94 LEU A CA 1
ATOM 720 C C . LEU A 1 94 ? -5.201 -10.073 4.122 1.00 97.06 94 LEU A C 1
ATOM 722 O O . LEU A 1 94 ? -6.236 -10.641 3.765 1.00 97.06 94 LEU A O 1
ATOM 726 N N . LEU A 1 95 ? -4.131 -10.758 4.534 1.00 95.50 95 LEU A N 1
ATOM 727 C CA . LEU A 1 95 ? -4.106 -12.217 4.653 1.00 95.50 95 LEU A CA 1
ATOM 728 C C . LEU A 1 95 ? -5.163 -12.710 5.649 1.00 95.50 95 LEU A C 1
ATOM 730 O O . LEU A 1 95 ? -5.904 -13.646 5.343 1.00 95.50 95 LEU A O 1
ATOM 734 N N . ALA A 1 96 ? -5.283 -12.067 6.813 1.00 92.56 96 ALA A N 1
ATOM 735 C CA . ALA A 1 96 ? -6.296 -12.420 7.806 1.00 92.56 96 ALA A CA 1
ATOM 736 C C . ALA A 1 96 ? -7.727 -12.166 7.291 1.00 92.56 96 ALA A C 1
ATOM 738 O O . ALA A 1 96 ? -8.640 -12.974 7.518 1.00 92.56 96 ALA A O 1
ATOM 739 N N . ALA A 1 97 ? -7.934 -11.064 6.569 1.00 95.81 97 ALA A N 1
ATOM 740 C CA . ALA A 1 97 ? -9.238 -10.645 6.071 1.00 95.81 97 ALA A CA 1
ATOM 741 C C . ALA A 1 97 ? -9.735 -11.486 4.884 1.00 95.81 97 ALA A C 1
ATOM 743 O O . ALA A 1 97 ? -10.820 -12.074 4.960 1.00 95.81 97 ALA A O 1
ATOM 744 N N . GLY A 1 98 ? -8.944 -11.539 3.808 1.00 94.31 98 GLY A N 1
ATOM 745 C CA . GLY A 1 98 ? -9.321 -12.092 2.503 1.00 94.31 98 GLY A CA 1
ATOM 746 C C . GLY A 1 98 ? -8.635 -13.406 2.133 1.00 94.31 98 GLY A C 1
ATOM 747 O O . GLY A 1 98 ? -9.027 -14.035 1.154 1.00 94.31 98 GLY A O 1
ATOM 748 N N . GLY A 1 99 ? -7.654 -13.846 2.921 1.00 94.56 99 GLY A N 1
ATOM 749 C CA . GLY A 1 99 ? -6.891 -15.054 2.643 1.00 94.56 99 GLY A CA 1
ATOM 750 C C . GLY A 1 99 ? -5.770 -14.843 1.628 1.00 94.56 99 GLY A C 1
ATOM 751 O O . GLY A 1 99 ? -5.694 -13.851 0.902 1.00 94.56 99 GLY A O 1
ATOM 752 N N . ARG A 1 100 ? -4.874 -15.826 1.594 1.00 95.50 100 ARG A N 1
ATOM 753 C CA . ARG A 1 100 ? -3.618 -15.764 0.850 1.00 95.50 100 ARG A CA 1
ATOM 754 C C . ARG A 1 100 ? -3.787 -15.760 -0.660 1.00 95.50 100 ARG A C 1
ATOM 756 O O . ARG A 1 100 ? -3.202 -14.914 -1.326 1.00 95.50 100 ARG A O 1
ATOM 763 N N . ARG A 1 101 ? -4.583 -16.695 -1.185 1.00 95.75 101 ARG A N 1
ATOM 764 C CA . ARG A 1 101 ? -4.778 -16.841 -2.631 1.00 95.75 101 ARG A CA 1
ATOM 765 C C . ARG A 1 101 ? -5.304 -15.549 -3.253 1.00 95.75 101 ARG A C 1
ATOM 767 O O . ARG A 1 101 ? -4.703 -15.060 -4.199 1.00 95.75 101 ARG A O 1
ATOM 774 N N . ARG A 1 102 ? -6.344 -14.962 -2.649 1.00 96.88 102 ARG A N 1
ATOM 775 C CA . ARG A 1 102 ? -6.911 -13.683 -3.087 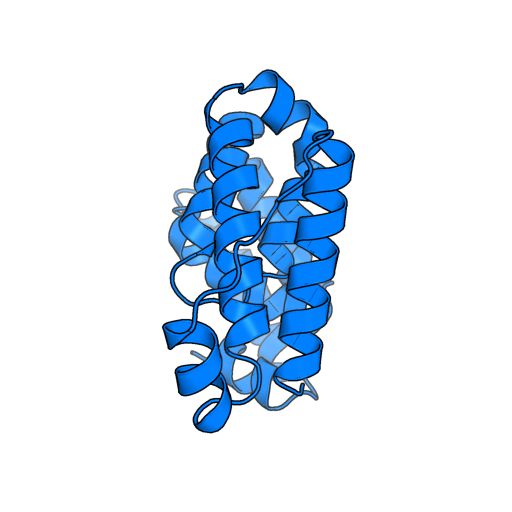1.00 96.88 102 ARG A CA 1
ATOM 776 C C . ARG A 1 102 ? -5.854 -12.582 -3.121 1.00 96.88 102 ARG A C 1
ATOM 778 O O . ARG A 1 102 ? -5.712 -11.925 -4.139 1.00 96.88 102 ARG A O 1
ATOM 785 N N . LEU A 1 103 ? -5.095 -12.400 -2.034 1.00 97.56 103 LEU A N 1
ATOM 786 C CA . LEU A 1 103 ? -4.050 -11.373 -2.004 1.00 97.56 103 LEU A CA 1
ATOM 787 C C . LEU A 1 103 ? -3.031 -11.585 -3.130 1.00 97.56 103 LEU A C 1
ATOM 789 O O . LEU A 1 103 ? -2.651 -10.633 -3.791 1.00 97.56 103 LEU A O 1
ATOM 793 N N . GLN A 1 104 ? -2.608 -12.821 -3.379 1.00 97.50 104 GLN A N 1
ATOM 794 C CA . GLN A 1 104 ? -1.652 -13.105 -4.448 1.00 97.50 104 GLN A CA 1
ATOM 795 C C . GLN A 1 104 ? -2.222 -12.852 -5.844 1.00 97.50 104 GLN A C 1
ATOM 797 O O . GLN A 1 104 ? -1.514 -12.301 -6.679 1.00 97.50 104 GLN A O 1
ATOM 802 N N . GLU A 1 105 ? -3.487 -13.188 -6.095 1.00 97.75 105 GLU A N 1
ATOM 803 C CA . GLU A 1 105 ? -4.167 -12.856 -7.353 1.00 97.75 105 GLU A CA 1
ATOM 804 C C . GLU A 1 105 ? -4.210 -11.333 -7.579 1.00 97.75 105 GLU A C 1
ATOM 806 O O . GLU A 1 105 ? -3.884 -10.868 -8.670 1.00 97.75 105 GLU A O 1
ATOM 811 N N . GLU A 1 106 ? -4.506 -10.553 -6.536 1.00 98.38 106 GLU A N 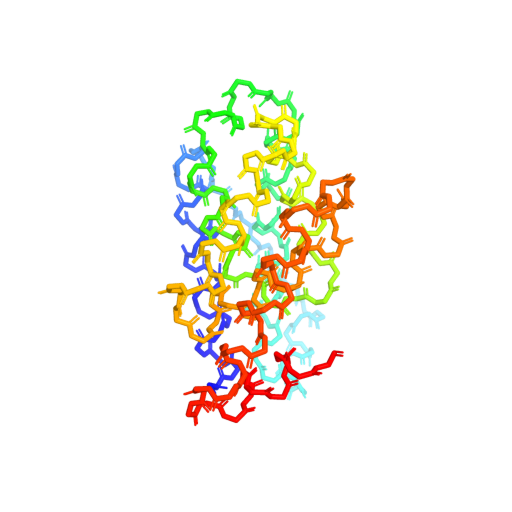1
ATOM 812 C CA . GLU A 1 106 ? -4.515 -9.082 -6.583 1.00 98.38 106 GLU A CA 1
ATOM 813 C C . GLU A 1 106 ? -3.111 -8.494 -6.808 1.00 98.38 106 GLU A C 1
ATOM 815 O O . GLU A 1 106 ? -2.940 -7.550 -7.578 1.00 98.38 106 GLU A O 1
ATOM 820 N N . LEU A 1 107 ? -2.079 -9.060 -6.169 1.00 98.25 107 LEU A N 1
ATOM 821 C CA . LEU A 1 107 ? -0.690 -8.638 -6.375 1.00 98.25 107 LEU A CA 1
ATOM 822 C C . LEU A 1 107 ? -0.201 -8.961 -7.793 1.00 98.25 107 LEU A C 1
ATOM 824 O O . LEU A 1 107 ? 0.490 -8.142 -8.392 1.00 98.25 107 LEU A O 1
ATOM 828 N N . VAL A 1 108 ? -0.569 -10.121 -8.343 1.00 98.12 108 VAL A N 1
ATOM 829 C CA . VAL A 1 108 ? -0.285 -10.471 -9.743 1.00 98.12 108 VAL A CA 1
ATOM 830 C C . VAL A 1 108 ? -0.955 -9.468 -10.681 1.00 98.12 108 VAL A C 1
ATOM 832 O O . VAL A 1 108 ? -0.267 -8.878 -11.511 1.00 98.12 108 VAL A O 1
ATOM 835 N N . ALA A 1 109 ? -2.253 -9.209 -10.500 1.00 98.44 109 ALA A N 1
ATOM 836 C CA . ALA A 1 109 ? -2.987 -8.240 -11.312 1.00 98.44 109 ALA A CA 1
ATOM 837 C C . ALA A 1 109 ? -2.370 -6.831 -11.221 1.00 98.44 109 ALA A C 1
ATOM 839 O O . ALA A 1 109 ? -2.209 -6.141 -12.226 1.00 98.44 109 ALA A O 1
ATOM 840 N N . ALA A 1 110 ? -1.935 -6.415 -10.028 1.00 98.38 110 ALA A N 1
ATOM 841 C CA . ALA A 1 110 ? -1.251 -5.141 -9.830 1.00 98.38 110 ALA A CA 1
ATOM 842 C C . ALA A 1 110 ? 0.092 -5.046 -10.578 1.00 98.38 110 ALA A C 1
ATOM 844 O O . ALA A 1 110 ? 0.460 -3.956 -11.015 1.00 98.38 110 ALA A O 1
ATOM 845 N N . VAL A 1 111 ? 0.818 -6.156 -10.745 1.00 98.19 111 VAL A N 1
ATOM 846 C CA . VAL A 1 111 ? 2.042 -6.190 -11.562 1.00 98.19 111 VAL A CA 1
ATOM 847 C C . VAL A 1 111 ? 1.718 -6.171 -13.060 1.00 98.19 111 VAL A C 1
ATOM 849 O O . VAL A 1 111 ? 2.400 -5.483 -13.821 1.00 98.19 111 VAL A O 1
ATOM 852 N N . GLU A 1 112 ? 0.687 -6.894 -13.492 1.00 98.00 112 GLU A N 1
ATOM 853 C CA . GLU A 1 112 ? 0.300 -6.997 -14.906 1.00 98.00 112 GLU A CA 1
ATOM 854 C C . GLU A 1 112 ? -0.230 -5.666 -15.461 1.00 98.00 112 GLU A C 1
ATOM 856 O O . GLU A 1 112 ? 0.270 -5.181 -16.488 1.00 98.00 112 GLU A O 1
ATOM 861 N N . ASP A 1 113 ? -1.167 -5.054 -14.729 1.00 96.38 113 ASP A N 1
ATOM 862 C CA . ASP A 1 113 ? -2.006 -3.948 -15.209 1.00 96.38 113 ASP A CA 1
ATOM 863 C C . ASP A 1 113 ? -1.740 -2.610 -14.498 1.00 96.38 113 ASP A C 1
ATOM 865 O O . ASP A 1 113 ? -2.240 -1.561 -14.910 1.00 96.38 113 ASP A O 1
ATOM 869 N N . GLY A 1 114 ? -0.964 -2.618 -13.412 1.00 95.94 114 GLY A N 1
ATOM 870 C CA . GLY A 1 114 ? -0.698 -1.425 -12.615 1.00 95.94 114 GLY A CA 1
ATOM 871 C C . GLY A 1 114 ? 0.255 -0.423 -13.268 1.00 95.94 114 GLY A C 1
ATOM 872 O O . GLY A 1 114 ? 1.074 -0.751 -14.123 1.00 95.94 114 GLY A O 1
ATOM 873 N N . GLY A 1 115 ? 0.195 0.824 -12.791 1.00 96.44 115 GLY A N 1
ATOM 874 C CA . GLY A 1 115 ? 1.231 1.820 -13.070 1.00 96.44 115 GLY A CA 1
ATOM 875 C C . GLY A 1 115 ? 2.547 1.530 -12.325 1.00 96.44 115 GLY A C 1
ATOM 876 O O . GLY A 1 115 ? 2.560 0.709 -11.405 1.00 96.44 115 GLY A O 1
ATOM 877 N N . PRO A 1 116 ? 3.645 2.244 -12.646 1.00 97.00 116 PRO A N 1
ATOM 878 C CA . PRO A 1 116 ? 4.989 1.929 -12.147 1.00 97.00 116 PRO A CA 1
ATOM 879 C C . PRO A 1 116 ? 5.100 1.782 -10.621 1.00 97.00 116 PRO A C 1
ATOM 881 O O . PRO A 1 116 ? 5.690 0.819 -10.139 1.00 97.00 116 PRO A O 1
ATOM 884 N N . LEU A 1 117 ? 4.498 2.700 -9.852 1.00 97.31 117 LEU A N 1
ATOM 885 C CA . LEU A 1 117 ? 4.479 2.621 -8.385 1.00 97.31 117 LEU A CA 1
ATOM 886 C C . LEU A 1 117 ? 3.764 1.354 -7.904 1.00 97.31 117 LEU A C 1
ATOM 888 O O . LEU A 1 117 ? 4.329 0.583 -7.134 1.00 97.31 117 LEU A O 1
ATOM 892 N N . ARG A 1 118 ? 2.559 1.104 -8.428 1.00 98.31 118 ARG A N 1
ATOM 893 C CA . ARG A 1 118 ? 1.724 -0.048 -8.068 1.00 98.31 118 ARG A CA 1
ATOM 894 C C . ARG A 1 118 ? 2.448 -1.371 -8.314 1.00 98.31 118 ARG A C 1
ATOM 896 O O . ARG A 1 118 ? 2.420 -2.250 -7.458 1.00 98.31 118 ARG A O 1
ATOM 903 N N . GLN A 1 119 ? 3.128 -1.488 -9.455 1.00 98.25 119 GLN A N 1
ATOM 904 C CA . GLN A 1 119 ? 3.906 -2.674 -9.818 1.00 98.25 119 GLN A CA 1
ATOM 905 C C . GLN A 1 119 ? 5.058 -2.913 -8.832 1.00 98.25 119 GLN A C 1
ATOM 907 O O . GLN A 1 119 ? 5.231 -4.027 -8.339 1.00 98.25 119 GLN A O 1
ATOM 912 N N . VAL A 1 120 ? 5.829 -1.870 -8.504 1.00 97.56 120 VAL A N 1
ATOM 913 C CA . VAL A 1 120 ? 6.948 -1.967 -7.552 1.00 97.56 120 VAL A CA 1
ATOM 914 C C . VAL A 1 120 ? 6.457 -2.329 -6.151 1.00 97.56 120 VAL A C 1
ATOM 916 O O . VAL A 1 120 ? 7.007 -3.239 -5.528 1.00 97.56 120 VAL A O 1
ATOM 919 N N . CYS A 1 121 ? 5.404 -1.672 -5.664 1.00 97.94 121 CYS A N 1
ATOM 920 C CA . CYS A 1 121 ? 4.833 -1.963 -4.351 1.00 97.94 121 CYS A CA 1
ATOM 921 C C . CYS A 1 121 ? 4.252 -3.381 -4.294 1.00 97.94 121 CYS A C 1
ATOM 923 O O . CYS A 1 121 ? 4.427 -4.069 -3.291 1.00 97.94 121 CYS A O 1
ATOM 925 N N . ALA A 1 122 ? 3.649 -3.874 -5.382 1.00 97.94 122 ALA A N 1
ATOM 926 C CA . ALA A 1 122 ? 3.189 -5.258 -5.469 1.00 97.94 122 ALA A CA 1
ATOM 927 C C . ALA A 1 122 ? 4.346 -6.268 -5.351 1.00 97.94 122 ALA A C 1
ATOM 929 O O . ALA A 1 122 ? 4.230 -7.253 -4.619 1.00 97.94 122 ALA A O 1
ATOM 930 N N . VAL A 1 123 ? 5.493 -5.999 -5.988 1.00 96.00 123 VAL A N 1
ATOM 931 C CA . VAL A 1 123 ? 6.729 -6.790 -5.815 1.00 96.00 123 VAL A CA 1
ATOM 932 C C . VAL A 1 123 ? 7.251 -6.730 -4.382 1.00 96.00 123 VAL A C 1
ATOM 934 O O . VAL A 1 123 ? 7.569 -7.769 -3.798 1.00 96.00 123 VAL A O 1
ATOM 937 N N . GLY A 1 124 ? 7.263 -5.545 -3.774 1.00 95.25 124 GLY A N 1
ATOM 938 C CA . GLY A 1 124 ? 7.601 -5.374 -2.361 1.00 95.25 124 GLY A CA 1
ATOM 939 C C . GLY A 1 124 ? 6.642 -6.109 -1.416 1.00 95.25 124 GLY A C 1
ATOM 940 O O . GLY A 1 124 ? 7.066 -6.658 -0.403 1.00 95.25 124 GLY A O 1
ATOM 941 N N . ALA A 1 125 ? 5.355 -6.187 -1.738 1.00 96.69 125 ALA A N 1
ATOM 942 C CA . ALA A 1 125 ? 4.370 -6.914 -0.947 1.00 96.69 125 ALA A CA 1
ATOM 943 C C . ALA A 1 125 ? 4.497 -8.438 -1.103 1.00 96.69 125 ALA A C 1
ATOM 945 O O . ALA A 1 125 ? 4.324 -9.173 -0.126 1.00 96.69 125 ALA A O 1
ATOM 946 N N . TRP A 1 126 ? 4.845 -8.917 -2.302 1.00 95.62 126 TRP A N 1
ATOM 947 C CA . TRP A 1 126 ? 4.895 -10.344 -2.632 1.00 95.62 126 TRP A CA 1
ATOM 948 C C . TRP A 1 126 ? 5.790 -11.148 -1.682 1.00 95.62 126 TRP A C 1
ATOM 950 O O . TRP A 1 126 ? 5.389 -12.221 -1.230 1.00 95.62 126 TRP A O 1
ATOM 960 N N . ARG A 1 127 ? 6.954 -10.606 -1.277 1.00 91.44 127 ARG A N 1
ATOM 961 C CA . ARG A 1 127 ? 7.861 -11.313 -0.346 1.00 91.44 127 ARG A CA 1
ATOM 962 C C . ARG A 1 127 ? 7.254 -11.590 1.031 1.00 91.44 127 ARG A C 1
ATOM 964 O O . ARG A 1 127 ? 7.697 -12.500 1.722 1.00 91.44 127 ARG A O 1
ATOM 971 N N . TRP A 1 128 ? 6.243 -10.822 1.432 1.00 94.06 128 TRP A N 1
ATOM 972 C CA . TRP A 1 128 ? 5.521 -11.012 2.692 1.00 94.06 128 TRP A CA 1
ATOM 973 C C . TRP A 1 128 ? 4.247 -11.836 2.536 1.00 94.06 128 TRP A C 1
ATOM 975 O O . TRP A 1 128 ? 3.722 -12.345 3.525 1.00 94.06 128 TRP A O 1
ATOM 985 N N . ALA A 1 129 ? 3.735 -11.956 1.311 1.00 90.81 129 ALA A N 1
ATOM 986 C CA . ALA A 1 129 ? 2.501 -12.670 1.026 1.00 90.81 129 ALA A CA 1
ATOM 987 C C . ALA A 1 129 ? 2.675 -14.194 1.010 1.00 90.81 129 ALA A C 1
ATOM 989 O O . ALA A 1 129 ? 1.656 -14.856 0.827 1.00 90.81 129 ALA A O 1
ATOM 990 N N . ASP A 1 130 ? 3.910 -14.700 1.211 1.00 75.19 130 ASP A N 1
ATOM 991 C CA . ASP A 1 130 ? 4.371 -16.100 1.347 1.00 75.19 130 ASP A CA 1
ATOM 992 C C . ASP A 1 130 ? 3.690 -17.058 0.347 1.00 75.19 130 ASP A C 1
ATOM 994 O O . ASP A 1 130 ? 2.488 -17.271 0.416 1.00 75.19 130 ASP A O 1
ATOM 998 N N . ALA A 1 131 ? 4.426 -17.570 -0.646 1.00 69.00 131 ALA A N 1
ATOM 999 C CA . ALA A 1 131 ? 3.881 -18.111 -1.899 1.00 69.00 131 ALA A CA 1
ATOM 1000 C C . ALA A 1 131 ? 3.845 -19.656 -1.974 1.00 69.00 131 ALA A C 1
ATOM 1002 O O . ALA A 1 131 ? 4.724 -20.249 -2.594 1.00 69.00 131 ALA A O 1
ATOM 1003 N N . PRO A 1 132 ? 2.820 -20.338 -1.415 1.00 80.19 132 PRO A N 1
ATOM 1004 C CA . PRO A 1 132 ? 2.670 -21.786 -1.535 1.00 80.19 132 PRO A CA 1
ATOM 1005 C C . PRO A 1 132 ? 2.061 -22.218 -2.879 1.00 80.19 132 PRO A C 1
ATOM 1007 O O . PRO A 1 132 ? 2.034 -23.410 -3.172 1.00 80.19 132 PRO A O 1
ATOM 1010 N N . TYR A 1 133 ? 1.519 -21.286 -3.673 1.00 88.44 133 TYR A N 1
ATOM 1011 C CA . TYR A 1 133 ? 0.832 -21.580 -4.932 1.00 88.44 133 TYR A CA 1
ATOM 1012 C C . TYR A 1 133 ? 1.792 -21.393 -6.112 1.00 88.44 133 TYR A C 1
ATOM 1014 O O . TYR A 1 133 ? 2.073 -20.265 -6.517 1.00 88.44 133 TYR A O 1
ATOM 1022 N N . GLY A 1 134 ? 2.312 -22.505 -6.642 1.00 89.94 134 GLY A N 1
ATOM 1023 C CA . GLY A 1 134 ? 3.300 -22.490 -7.727 1.00 89.94 134 GLY A CA 1
ATOM 1024 C C . GLY A 1 134 ? 2.798 -21.808 -9.003 1.00 89.94 134 GLY A C 1
ATOM 1025 O O . GLY A 1 134 ? 3.531 -21.030 -9.602 1.00 89.94 134 GLY A O 1
ATOM 1026 N N . ASP A 1 135 ? 1.524 -22.003 -9.358 1.00 94.06 135 ASP A N 1
ATOM 1027 C CA . ASP A 1 135 ? 0.883 -21.368 -10.517 1.00 94.06 135 ASP A CA 1
ATOM 1028 C C . ASP A 1 135 ? 0.911 -19.835 -10.434 1.00 94.06 135 ASP A C 1
ATOM 1030 O O . ASP A 1 135 ? 1.259 -19.152 -11.400 1.00 94.06 135 ASP A O 1
ATOM 1034 N N . LEU A 1 136 ? 0.581 -19.284 -9.261 1.00 95.69 136 LEU A N 1
ATOM 1035 C CA . LEU A 1 136 ? 0.601 -17.840 -9.039 1.00 95.69 136 LEU A CA 1
ATOM 1036 C C . LEU A 1 136 ? 2.029 -17.302 -8.949 1.00 95.69 136 LEU A C 1
ATOM 1038 O O . LEU A 1 136 ? 2.282 -16.210 -9.448 1.00 95.69 136 LEU A O 1
ATOM 1042 N N . ALA A 1 137 ? 2.963 -18.056 -8.364 1.00 95.38 137 ALA A N 1
ATOM 1043 C CA . ALA A 1 137 ? 4.370 -17.669 -8.317 1.00 95.38 137 ALA A CA 1
ATOM 1044 C C . ALA A 1 137 ? 4.989 -17.575 -9.720 1.00 95.38 1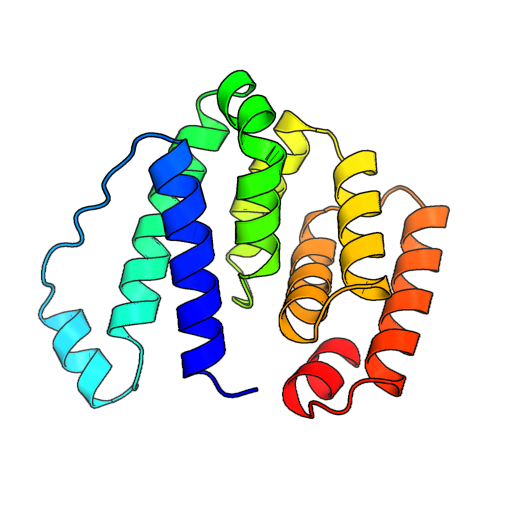37 ALA A C 1
ATOM 1046 O O . ALA A 1 137 ? 5.653 -16.584 -10.029 1.00 95.38 137 ALA A O 1
ATOM 1047 N N . ASP A 1 138 ? 4.717 -18.546 -10.591 1.00 95.88 138 ASP A N 1
ATOM 1048 C CA . ASP A 1 138 ? 5.201 -18.533 -11.971 1.00 95.88 138 ASP A CA 1
ATOM 1049 C C . ASP A 1 138 ? 4.602 -17.365 -12.762 1.00 95.88 138 ASP A C 1
ATOM 1051 O O . ASP A 1 138 ? 5.337 -16.606 -13.404 1.00 95.88 138 ASP A O 1
ATOM 1055 N N . ARG A 1 139 ? 3.281 -17.155 -12.659 1.00 97.25 139 ARG A N 1
ATOM 1056 C CA . ARG A 1 139 ? 2.605 -16.013 -13.295 1.00 97.25 139 ARG A CA 1
ATOM 1057 C C . ARG A 1 139 ? 3.163 -14.682 -12.795 1.00 97.25 139 ARG A C 1
ATOM 1059 O O . ARG A 1 139 ? 3.453 -13.805 -13.604 1.00 97.25 139 ARG A O 1
ATOM 1066 N N . PHE A 1 140 ? 3.387 -14.554 -11.488 1.00 97.00 140 PHE A N 1
ATOM 1067 C CA . PHE A 1 140 ? 3.980 -13.364 -10.884 1.00 97.00 140 PHE A CA 1
ATOM 1068 C C . PHE A 1 140 ? 5.372 -13.065 -11.453 1.00 97.00 140 PHE A C 1
ATOM 1070 O O . PHE A 1 140 ? 5.665 -11.928 -11.821 1.00 97.00 140 PHE A O 1
ATOM 1077 N N . LEU A 1 141 ? 6.233 -14.081 -11.573 1.00 95.88 141 LEU A N 1
ATOM 1078 C CA . LEU A 1 141 ? 7.579 -13.923 -12.128 1.00 95.88 141 LEU A CA 1
ATOM 1079 C C . LEU A 1 141 ? 7.556 -13.504 -13.603 1.00 95.88 141 LEU A C 1
ATOM 1081 O O . LEU A 1 141 ? 8.360 -12.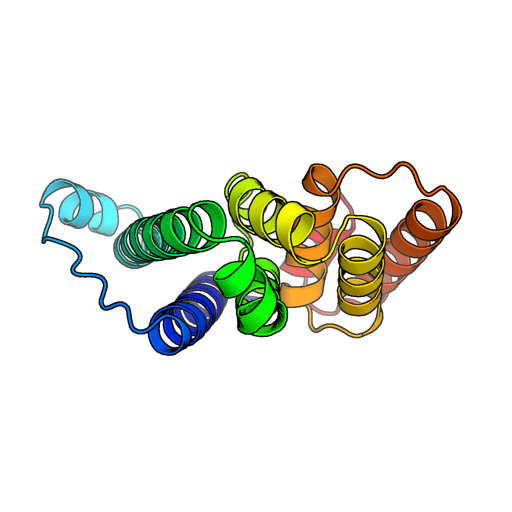661 -14.011 1.00 95.88 141 LEU A O 1
ATOM 1085 N N . VAL A 1 142 ? 6.648 -14.069 -14.403 1.00 97.38 142 VAL A N 1
ATOM 1086 C CA . VAL A 1 142 ? 6.462 -13.673 -15.809 1.00 97.38 142 VAL A CA 1
ATOM 1087 C C . VAL A 1 142 ? 5.990 -12.221 -15.895 1.00 97.38 142 VAL A C 1
ATOM 1089 O O . VAL A 1 142 ? 6.648 -11.413 -16.557 1.00 97.38 142 VAL A O 1
ATOM 1092 N N . ALA A 1 143 ? 4.932 -11.871 -15.159 1.00 97.62 143 ALA A N 1
ATOM 1093 C CA . ALA A 1 143 ? 4.375 -10.522 -15.116 1.00 97.62 143 ALA A CA 1
ATOM 1094 C C . ALA A 1 143 ? 5.425 -9.490 -14.686 1.00 97.62 143 ALA A C 1
ATOM 1096 O O . ALA A 1 143 ? 5.594 -8.455 -15.329 1.00 97.62 143 ALA A O 1
ATOM 1097 N N . ARG A 1 144 ? 6.210 -9.805 -13.649 1.00 97.38 144 ARG A N 1
ATOM 1098 C CA . ARG A 1 144 ? 7.294 -8.956 -13.149 1.00 97.38 144 ARG A CA 1
ATOM 1099 C C . ARG A 1 144 ? 8.345 -8.677 -14.225 1.00 97.38 144 ARG A C 1
ATOM 1101 O O . ARG A 1 144 ? 8.721 -7.524 -14.438 1.00 97.38 144 ARG A O 1
ATOM 1108 N N . ARG A 1 145 ? 8.813 -9.713 -14.930 1.00 97.12 145 ARG A N 1
ATOM 1109 C CA . ARG A 1 145 ? 9.797 -9.567 -16.022 1.00 97.12 145 ARG A CA 1
ATOM 1110 C C . ARG A 1 145 ? 9.235 -8.751 -17.182 1.00 97.12 145 ARG A C 1
ATOM 1112 O O . ARG A 1 145 ? 9.955 -7.974 -17.805 1.00 97.12 145 ARG A O 1
ATOM 1119 N N . GLU A 1 146 ? 7.961 -8.931 -17.503 1.00 97.25 146 GLU A N 1
ATOM 1120 C CA . GLU A 1 146 ? 7.274 -8.147 -18.528 1.00 97.25 146 GLU A CA 1
ATOM 1121 C C . GLU A 1 146 ? 7.119 -6.681 -18.140 1.00 97.25 146 GLU A C 1
ATOM 1123 O O . GLU A 1 146 ? 7.398 -5.811 -18.966 1.00 97.25 146 GLU A O 1
ATOM 1128 N N . ALA A 1 147 ? 6.736 -6.401 -16.896 1.00 97.19 147 ALA A N 1
ATOM 1129 C CA . ALA A 1 147 ? 6.660 -5.050 -16.359 1.00 97.19 147 ALA A CA 1
ATOM 1130 C C . ALA A 1 147 ? 8.033 -4.360 -16.406 1.00 97.19 147 ALA A C 1
ATOM 1132 O O . ALA A 1 147 ? 8.142 -3.253 -16.932 1.00 97.19 147 ALA A O 1
ATOM 1133 N N . ALA A 1 148 ? 9.104 -5.043 -15.979 1.00 96.69 148 ALA A N 1
ATOM 1134 C CA . ALA A 1 148 ? 10.469 -4.517 -16.054 1.00 96.69 148 ALA A CA 1
ATOM 1135 C C . ALA A 1 148 ? 10.872 -4.152 -17.495 1.00 96.69 148 ALA A C 1
ATOM 1137 O O . ALA A 1 148 ? 11.358 -3.050 -17.746 1.00 96.69 148 ALA A O 1
ATOM 1138 N N . ARG A 1 149 ? 10.620 -5.047 -18.464 1.00 96.38 149 ARG A N 1
ATOM 1139 C CA . ARG A 1 149 ? 10.940 -4.812 -19.886 1.00 96.38 149 ARG A CA 1
ATOM 1140 C C . ARG A 1 149 ? 10.169 -3.638 -20.488 1.00 96.38 149 ARG A C 1
ATOM 1142 O O . ARG A 1 149 ? 10.717 -2.926 -21.324 1.00 96.38 149 ARG A O 1
ATOM 1149 N N . ARG A 1 150 ? 8.903 -3.461 -20.101 1.00 95.62 150 ARG A N 1
ATOM 1150 C CA . ARG A 1 150 ? 8.023 -2.408 -20.634 1.00 95.62 150 ARG A CA 1
ATOM 1151 C C . ARG A 1 150 ? 8.158 -1.074 -19.900 1.00 95.62 150 ARG A C 1
ATOM 1153 O O . ARG A 1 150 ? 7.706 -0.061 -20.426 1.00 95.62 150 ARG A O 1
ATOM 1160 N N . SER A 1 151 ? 8.745 -1.054 -18.703 1.00 95.06 151 SER A N 1
ATOM 1161 C CA . SER A 1 151 ? 8.815 0.159 -17.891 1.00 95.06 151 SER A CA 1
ATOM 1162 C C . SER A 1 151 ? 9.686 1.230 -18.551 1.00 95.06 151 SER A C 1
ATOM 1164 O O . SER A 1 151 ? 10.903 1.075 -18.703 1.00 95.06 151 SER A O 1
ATOM 1166 N N . GLY A 1 152 ? 9.064 2.360 -18.891 1.00 94.06 152 GLY A N 1
ATOM 1167 C CA . GLY A 1 152 ? 9.756 3.594 -19.271 1.00 94.06 152 GLY A CA 1
ATOM 1168 C C . GLY A 1 152 ? 10.355 4.344 -18.075 1.00 94.06 152 GLY A C 1
ATOM 1169 O O . GLY A 1 152 ? 11.247 5.167 -18.256 1.00 94.06 152 GLY A O 1
ATOM 1170 N N . ASP A 1 153 ? 9.909 4.034 -16.856 1.00 95.31 153 ASP A N 1
ATOM 1171 C CA . ASP A 1 153 ? 10.384 4.653 -15.622 1.00 95.31 153 ASP A CA 1
ATOM 1172 C C . ASP A 1 153 ? 11.635 3.927 -15.110 1.00 95.31 153 ASP A C 1
ATOM 1174 O O . ASP A 1 153 ? 11.578 2.736 -14.798 1.00 95.31 153 ASP A O 1
ATOM 1178 N N . ALA A 1 154 ? 12.766 4.637 -15.036 1.00 94.69 154 ALA A N 1
ATOM 1179 C CA . ALA A 1 154 ? 14.047 4.059 -14.623 1.00 94.69 154 ALA A CA 1
ATOM 1180 C C . ALA A 1 154 ? 14.007 3.502 -13.190 1.00 94.69 154 ALA A C 1
ATOM 1182 O O . ALA A 1 154 ? 14.440 2.379 -12.964 1.00 94.69 154 ALA A O 1
ATOM 1183 N N . TRP A 1 155 ? 13.397 4.234 -12.251 1.00 95.31 155 TRP A N 1
ATOM 1184 C CA . TRP A 1 155 ? 13.277 3.787 -10.860 1.00 95.31 155 TRP A CA 1
ATOM 1185 C C . TRP A 1 155 ? 12.465 2.494 -10.761 1.00 95.31 155 TRP A C 1
ATOM 1187 O O . TRP A 1 155 ? 12.875 1.555 -10.079 1.00 95.31 155 TRP A O 1
ATOM 1197 N N . ALA A 1 156 ? 11.336 2.421 -11.469 1.00 96.06 156 ALA A N 1
ATOM 1198 C CA . ALA A 1 156 ? 10.530 1.208 -11.455 1.00 96.06 156 ALA A CA 1
ATOM 1199 C C . ALA A 1 156 ? 11.235 0.053 -12.167 1.00 96.06 156 ALA A C 1
ATOM 1201 O O . ALA A 1 156 ? 11.190 -1.071 -11.682 1.00 96.06 156 ALA A O 1
ATOM 1202 N N . ARG A 1 157 ? 11.926 0.312 -13.285 1.00 96.25 157 ARG A N 1
ATOM 1203 C CA . ARG A 1 157 ? 12.675 -0.719 -14.014 1.00 96.25 157 ARG A CA 1
ATOM 1204 C C . ARG A 1 157 ? 13.721 -1.387 -13.124 1.00 96.25 157 ARG A C 1
ATOM 1206 O O . ARG A 1 157 ? 13.757 -2.613 -13.093 1.00 96.25 157 ARG A O 1
ATOM 1213 N N . ASP A 1 158 ? 14.503 -0.596 -12.393 1.00 94.75 158 ASP A N 1
ATOM 1214 C CA . ASP A 1 158 ? 15.543 -1.104 -11.494 1.00 94.75 158 ASP A CA 1
ATOM 1215 C C . ASP A 1 158 ? 14.923 -1.984 -10.399 1.00 94.75 158 ASP A C 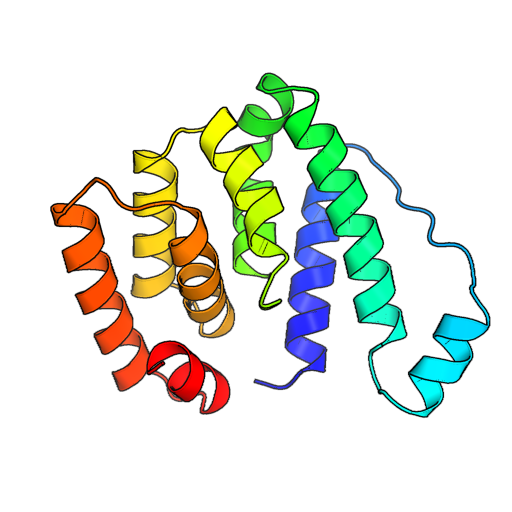1
ATOM 1217 O O . ASP A 1 158 ? 15.279 -3.149 -10.245 1.00 94.75 158 ASP A O 1
ATOM 1221 N N . ARG A 1 159 ? 13.879 -1.489 -9.722 1.00 94.62 159 ARG A N 1
ATOM 1222 C CA . ARG A 1 159 ? 13.192 -2.244 -8.658 1.00 94.62 159 ARG A CA 1
ATOM 1223 C C . ARG A 1 159 ? 12.460 -3.489 -9.156 1.00 94.62 159 ARG A C 1
ATOM 1225 O O . ARG A 1 159 ? 12.332 -4.465 -8.424 1.00 94.62 159 ARG A O 1
ATOM 1232 N N . LEU A 1 160 ? 11.960 -3.472 -10.388 1.00 95.12 160 LEU A N 1
ATOM 1233 C CA . LEU A 1 160 ? 11.321 -4.633 -11.002 1.00 95.12 160 LEU A CA 1
ATOM 1234 C C . LEU A 1 160 ? 12.346 -5.662 -11.494 1.00 95.12 160 LEU A C 1
ATOM 1236 O O . LEU A 1 160 ? 11.967 -6.821 -11.654 1.00 95.12 160 LEU A O 1
ATOM 1240 N N . ALA A 1 161 ? 13.617 -5.301 -11.672 1.00 90.50 161 ALA A N 1
ATOM 1241 C CA . ALA A 1 161 ? 14.677 -6.213 -12.103 1.00 90.50 161 ALA A CA 1
ATOM 1242 C C . ALA A 1 161 ? 15.367 -6.983 -10.952 1.00 90.50 161 ALA A C 1
ATOM 1244 O O . ALA A 1 161 ? 15.873 -8.070 -11.222 1.00 90.50 161 ALA A O 1
ATOM 1245 N N . ASP A 1 162 ? 15.333 -6.457 -9.716 1.00 76.50 162 ASP A N 1
ATOM 1246 C CA . ASP A 1 162 ? 16.014 -6.989 -8.504 1.00 76.50 162 ASP A CA 1
ATOM 1247 C C . ASP A 1 162 ? 15.445 -8.295 -7.889 1.00 76.50 162 ASP A C 1
ATOM 1249 O O . ASP A 1 162 ? 16.028 -9.380 -8.071 1.00 76.50 162 ASP A O 1
#